Protein AF-A0A820L8C4-F1 (afdb_monomer_lite)

Foldseek 3Di:
DQQQADWDFDDDPPQPQWDWADFDDDPDPSVDTDTDITGGVGDGDPVRTDDDHSCHVVVVVVCVVVVVVVVVVVVVVVVVVCCVVVVVQQQPDDDPHHRNCVDPVNVPD

pLDDT: mean 89.09, std 11.71, range [44.22, 97.0]

InterPro domains:
  IPR009075 Acyl-CoA dehydrogenase/oxidase, C-terminal [PF00441] (54-105)
  IPR009100 Acyl-CoA dehydrogenase/oxidase, N-terminal and middle domain superfamily [SSF56645] (2-67)
  IPR036250 Acyl-CoA dehydrogenase-like, C-terminal [SSF47203] (52-106)
  IPR046373 Acyl-CoA oxidase/dehydrogenase, middle domain superfamily [G3DSA:2.40.110.10] (1-59)

Sequence (109 aa):
KPQHGITAFLIEKGMEGFSTAQKLDKMGMRGSNTCELLFEDCKVPAKNILGKENRGVYVLMSGLDYERLVLAAGPVGLMQACCDTAFEYAHVRKQFGKPIGTYQVRLFT

Radius of gyration: 24.19 Å; chains: 1; bounding box: 48×31×64 Å

Structure (mmCIF, N/CA/C/O backbone):
data_AF-A0A820L8C4-F1
#
_entry.id   AF-A0A820L8C4-F1
#
loop_
_atom_site.group_PDB
_atom_site.id
_atom_site.type_symbol
_atom_site.label_atom_id
_atom_site.label_alt_id
_atom_site.label_comp_id
_atom_site.label_asym_id
_atom_site.label_entity_id
_atom_site.label_seq_id
_atom_site.pdbx_PDB_ins_code
_atom_site.Cartn_x
_atom_site.Cartn_y
_atom_site.Cartn_z
_atom_site.occupancy
_atom_site.B_iso_or_equiv
_atom_site.auth_seq_id
_atom_site.auth_comp_id
_atom_site.auth_asym_id
_atom_site.auth_atom_id
_atom_site.pdbx_PDB_model_num
ATOM 1 N N . LYS A 1 1 ? 22.270 14.761 -1.004 1.00 47.78 1 LYS A N 1
ATOM 2 C CA . LYS A 1 1 ? 22.711 14.133 -2.275 1.00 47.78 1 LYS A CA 1
ATOM 3 C C . LYS A 1 1 ? 21.489 13.957 -3.151 1.00 47.78 1 LYS A C 1
ATOM 5 O O . LYS A 1 1 ? 20.523 13.389 -2.654 1.00 47.78 1 LYS A O 1
ATOM 10 N N . PRO A 1 2 ? 21.476 14.474 -4.379 1.00 51.28 2 PRO A N 1
ATOM 11 C CA . PRO A 1 2 ? 20.294 14.333 -5.203 1.00 51.28 2 PRO A CA 1
ATOM 12 C C . PRO A 1 2 ? 20.118 12.870 -5.652 1.00 51.28 2 PRO A C 1
ATOM 14 O O . PRO A 1 2 ? 21.082 12.197 -6.012 1.00 51.28 2 PRO A O 1
ATOM 17 N N . GLN A 1 3 ? 18.891 12.358 -5.553 1.00 56.75 3 GLN A N 1
ATOM 18 C CA . GLN A 1 3 ? 18.527 10.952 -5.787 1.00 56.75 3 GLN A CA 1
ATOM 19 C C . GLN A 1 3 ? 18.328 10.681 -7.290 1.00 56.75 3 GLN A C 1
ATOM 21 O O . GLN A 1 3 ? 17.231 10.378 -7.747 1.00 56.75 3 GLN A O 1
ATOM 26 N N . HIS A 1 4 ? 19.392 10.858 -8.073 1.00 64.62 4 HIS A N 1
ATOM 27 C CA . HIS A 1 4 ? 19.360 10.897 -9.542 1.00 64.62 4 HIS A CA 1
ATOM 28 C C . HIS A 1 4 ? 19.490 9.533 -10.245 1.00 64.62 4 HIS A C 1
ATOM 30 O O . HIS A 1 4 ? 19.970 9.497 -11.368 1.00 64.62 4 HIS A O 1
ATOM 36 N N . GLY A 1 5 ? 19.115 8.420 -9.612 1.00 87.25 5 GLY A N 1
ATOM 37 C CA . GLY A 1 5 ? 19.318 7.082 -10.198 1.00 87.25 5 GLY A CA 1
ATOM 38 C C . GLY A 1 5 ? 18.063 6.226 -10.352 1.00 87.25 5 GLY A C 1
ATOM 39 O O . GLY A 1 5 ? 18.174 5.071 -10.740 1.00 87.25 5 GLY A O 1
ATOM 40 N N . ILE A 1 6 ? 16.882 6.740 -9.989 1.00 92.81 6 ILE A N 1
ATOM 41 C CA . ILE A 1 6 ? 15.637 5.957 -9.991 1.00 92.81 6 ILE A CA 1
ATOM 42 C C . ILE A 1 6 ? 14.696 6.508 -11.057 1.00 92.81 6 ILE A C 1
ATOM 44 O O . ILE A 1 6 ? 14.396 7.703 -11.064 1.00 92.81 6 ILE A O 1
ATOM 48 N N . THR A 1 7 ? 14.177 5.623 -11.905 1.00 94.50 7 THR A N 1
ATOM 49 C CA . THR A 1 7 ? 13.163 5.908 -12.930 1.00 94.50 7 THR A CA 1
ATOM 50 C C . THR A 1 7 ? 11.918 5.075 -12.639 1.00 94.50 7 THR A C 1
ATOM 52 O O . THR A 1 7 ? 12.030 3.913 -12.258 1.00 94.50 7 THR A O 1
ATOM 55 N N . ALA A 1 8 ? 10.734 5.673 -12.776 1.00 95.12 8 ALA A N 1
ATOM 56 C CA . ALA A 1 8 ? 9.466 4.965 -12.623 1.00 95.12 8 ALA A CA 1
ATOM 57 C C . ALA A 1 8 ? 9.009 4.417 -13.981 1.00 95.12 8 ALA A C 1
ATOM 59 O O . ALA A 1 8 ? 9.075 5.128 -14.985 1.00 95.12 8 ALA A O 1
ATOM 60 N N . PHE A 1 9 ? 8.522 3.178 -14.004 1.00 96.06 9 PHE A N 1
ATOM 61 C CA . PHE A 1 9 ? 8.066 2.502 -15.217 1.00 96.06 9 PHE A CA 1
ATOM 62 C C . PHE A 1 9 ? 6.648 1.961 -15.042 1.00 96.06 9 PHE A C 1
ATOM 64 O O . PHE A 1 9 ? 6.279 1.500 -13.963 1.00 96.06 9 PHE A O 1
ATOM 71 N N . LEU A 1 10 ? 5.874 1.989 -16.123 1.00 95.94 10 LEU A N 1
ATOM 72 C CA . LEU A 1 10 ? 4.587 1.312 -16.232 1.00 95.94 10 LEU A CA 1
ATOM 73 C C . LEU A 1 10 ? 4.813 -0.117 -16.733 1.00 95.94 10 LEU A C 1
ATOM 75 O O . LEU A 1 10 ? 5.273 -0.313 -17.859 1.00 95.94 10 LEU A O 1
ATOM 79 N N . ILE A 1 11 ? 4.473 -1.102 -15.905 1.00 96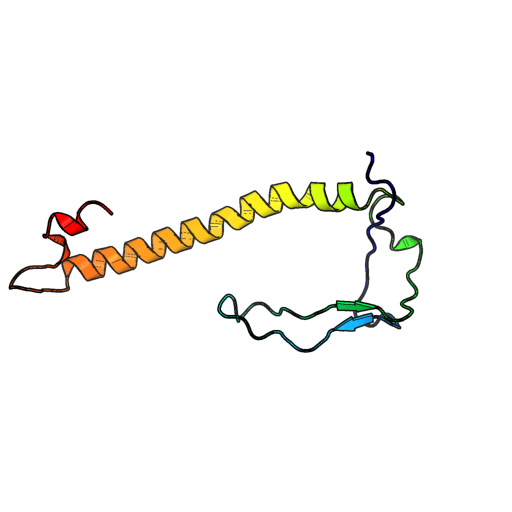.38 11 ILE A N 1
ATOM 80 C CA . ILE A 1 11 ? 4.583 -2.527 -16.231 1.00 96.38 11 ILE A CA 1
ATOM 81 C C . ILE A 1 11 ? 3.180 -3.105 -16.371 1.00 96.38 11 ILE A C 1
ATOM 83 O O . ILE A 1 11 ? 2.340 -2.930 -15.488 1.00 96.38 11 ILE A O 1
ATOM 87 N N . GLU A 1 12 ? 2.927 -3.796 -17.478 1.00 95.19 12 GLU A N 1
ATOM 88 C CA . GLU A 1 12 ? 1.642 -4.441 -17.734 1.00 95.19 12 GLU A CA 1
ATOM 89 C C . GLU A 1 12 ? 1.688 -5.918 -17.340 1.00 95.19 12 GLU A C 1
ATOM 91 O O . GLU A 1 12 ? 2.698 -6.610 -17.498 1.00 95.19 12 GLU A O 1
ATOM 96 N N . LYS A 1 13 ? 0.558 -6.428 -16.843 1.00 93.06 13 LYS A N 1
ATOM 97 C CA . LYS A 1 13 ? 0.414 -7.853 -16.545 1.00 93.06 13 LYS A CA 1
ATOM 98 C C . LYS A 1 13 ? 0.537 -8.657 -17.844 1.00 93.06 13 LYS A C 1
ATOM 100 O O . LYS A 1 13 ? -0.230 -8.434 -18.773 1.00 93.06 13 LYS A O 1
ATOM 105 N N . GLY A 1 14 ? 1.456 -9.621 -17.868 1.00 91.06 14 GLY A N 1
ATOM 106 C CA . GLY A 1 14 ? 1.732 -10.453 -19.043 1.00 91.06 14 GLY A CA 1
ATOM 107 C C . GLY A 1 14 ? 2.929 -9.997 -19.879 1.00 91.06 14 GLY A C 1
ATOM 108 O O . GLY A 1 14 ? 3.243 -10.665 -20.859 1.00 91.06 14 GLY A O 1
ATOM 109 N N . MET A 1 15 ? 3.617 -8.911 -19.499 1.00 95.62 15 MET A N 1
ATOM 110 C CA . MET A 1 15 ? 4.937 -8.609 -20.060 1.00 95.62 15 MET A CA 1
ATOM 111 C C . MET A 1 15 ? 5.902 -9.775 -19.818 1.00 95.62 15 MET A C 1
ATOM 113 O O . MET A 1 15 ? 5.947 -10.347 -18.728 1.00 95.62 15 MET A O 1
ATOM 117 N N . GLU A 1 16 ? 6.679 -10.116 -20.845 1.00 95.88 16 GLU A N 1
ATOM 118 C CA . GLU A 1 16 ? 7.714 -11.144 -20.756 1.00 95.88 16 GLU A CA 1
ATOM 119 C C . GLU A 1 16 ? 8.733 -10.773 -19.669 1.00 95.88 16 GLU A C 1
ATOM 121 O O . GLU A 1 16 ? 9.171 -9.625 -19.584 1.00 95.88 16 GLU A O 1
ATOM 126 N N . GLY A 1 17 ? 9.069 -11.736 -18.809 1.00 95.12 17 GLY A N 1
ATOM 127 C CA . GLY A 1 17 ? 9.947 -11.509 -17.662 1.00 95.12 17 GLY A CA 1
ATOM 128 C C . GLY A 1 17 ? 9.273 -10.878 -16.439 1.00 95.12 17 GLY A C 1
ATOM 129 O O . GLY A 1 17 ? 9.939 -10.673 -15.429 1.00 95.12 17 GLY A O 1
ATOM 130 N N . PHE A 1 18 ? 7.968 -10.573 -16.477 1.00 97.00 18 PHE A N 1
ATOM 131 C CA . PHE A 1 18 ? 7.212 -10.109 -15.308 1.00 97.00 18 PHE A CA 1
ATOM 132 C C . PHE A 1 18 ? 6.254 -11.185 -14.787 1.00 97.00 18 PHE A C 1
ATOM 134 O O . PHE A 1 18 ? 5.390 -11.682 -15.512 1.00 97.00 18 PHE A O 1
ATOM 141 N N . SER A 1 19 ? 6.356 -11.511 -13.498 1.00 95.38 19 SER A N 1
ATOM 142 C CA . SER A 1 19 ? 5.431 -12.427 -12.827 1.00 95.38 19 SER A CA 1
ATOM 143 C C . SER A 1 19 ? 5.201 -12.047 -11.360 1.00 95.38 19 SER A C 1
ATOM 145 O O . SER A 1 19 ? 5.829 -11.137 -10.817 1.00 95.38 19 SER A O 1
ATOM 147 N N . THR A 1 20 ? 4.244 -12.712 -10.713 1.00 95.62 20 THR A N 1
ATOM 148 C CA . THR A 1 20 ? 3.923 -12.506 -9.294 1.00 95.62 20 THR A CA 1
ATOM 149 C C . THR A 1 20 ? 4.144 -13.794 -8.521 1.00 95.62 20 THR A C 1
ATOM 151 O O . THR A 1 20 ? 3.680 -14.850 -8.956 1.00 95.62 20 THR A O 1
ATOM 154 N N . ALA A 1 21 ? 4.785 -13.702 -7.360 1.00 93.31 21 ALA A N 1
ATOM 155 C CA . ALA A 1 21 ? 4.964 -14.840 -6.469 1.00 93.31 21 ALA A CA 1
ATOM 156 C C . ALA A 1 21 ? 3.652 -15.237 -5.765 1.00 93.31 21 ALA A C 1
ATOM 158 O O . ALA A 1 21 ? 2.580 -14.659 -5.976 1.00 93.31 21 ALA A O 1
ATOM 159 N N . GLN A 1 22 ? 3.742 -16.235 -4.887 1.00 92.69 22 GLN A N 1
ATOM 160 C CA . GLN A 1 22 ? 2.616 -16.673 -4.067 1.00 92.69 22 GLN A CA 1
ATOM 161 C C . GLN A 1 22 ? 2.077 -15.556 -3.160 1.00 92.69 22 GLN A C 1
ATOM 163 O O . GLN A 1 22 ? 2.799 -14.659 -2.716 1.00 92.69 22 GLN A O 1
ATOM 168 N N . LYS A 1 23 ? 0.777 -15.631 -2.860 1.00 91.88 23 LYS A N 1
ATOM 169 C CA . LYS A 1 23 ? 0.126 -14.713 -1.923 1.00 91.88 23 LYS A CA 1
ATOM 170 C C . LYS A 1 23 ? 0.722 -14.891 -0.525 1.00 91.88 23 LYS A C 1
ATOM 172 O O . LYS A 1 23 ? 0.717 -15.992 0.015 1.00 91.88 23 LYS A O 1
ATOM 177 N N . LEU A 1 24 ? 1.153 -13.786 0.077 1.00 92.12 24 LEU A N 1
ATOM 178 C CA . LEU A 1 24 ? 1.650 -13.759 1.448 1.00 92.12 24 LEU A CA 1
ATOM 179 C C . LEU A 1 24 ? 0.508 -13.952 2.449 1.00 92.12 24 LEU A C 1
ATOM 181 O O . LEU A 1 24 ? -0.544 -13.298 2.349 1.00 92.12 24 LEU A O 1
ATOM 185 N N . ASP A 1 25 ? 0.750 -14.807 3.442 1.00 93.19 25 ASP A N 1
ATOM 186 C CA . ASP A 1 25 ? -0.126 -14.953 4.599 1.00 93.19 25 ASP A CA 1
ATOM 187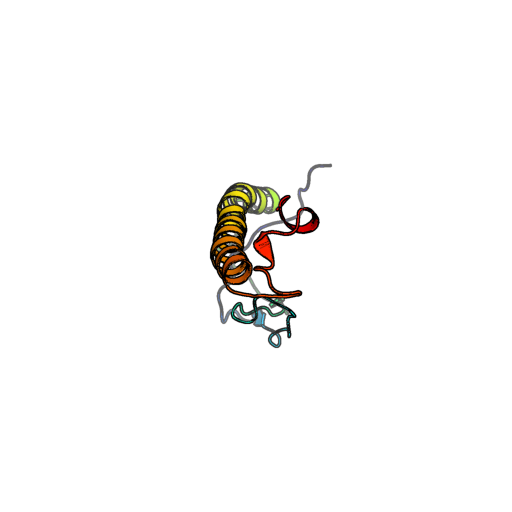 C C . ASP A 1 25 ? 0.123 -13.807 5.588 1.00 93.19 25 ASP A C 1
ATOM 189 O O . ASP A 1 25 ? 1.251 -13.557 6.012 1.00 93.19 25 ASP A O 1
ATOM 193 N N . LYS A 1 26 ? -0.935 -13.058 5.909 1.00 93.25 26 LYS A N 1
ATOM 194 C CA . LYS A 1 26 ? -0.861 -11.813 6.687 1.00 93.25 26 LYS A CA 1
ATOM 195 C C . LYS A 1 26 ? -1.736 -11.899 7.929 1.00 93.25 26 LYS A C 1
ATOM 197 O O . LYS A 1 26 ? -2.853 -12.411 7.864 1.00 93.25 26 LYS A O 1
ATOM 202 N N . MET A 1 27 ? -1.279 -11.305 9.029 1.00 95.31 27 MET A N 1
ATOM 203 C CA . MET A 1 27 ? -2.053 -11.214 10.274 1.00 95.31 27 MET A CA 1
ATOM 204 C C . MET A 1 27 ? -3.373 -10.443 10.085 1.00 95.31 27 MET A C 1
ATOM 206 O O . MET A 1 27 ? -4.420 -10.887 10.545 1.00 95.31 27 MET A O 1
ATOM 210 N N . GLY A 1 28 ? -3.342 -9.337 9.336 1.00 91.00 28 GLY A N 1
ATOM 211 C CA . GLY A 1 28 ? -4.505 -8.496 9.039 1.00 91.00 28 GLY A CA 1
ATOM 212 C C . GLY A 1 28 ? -4.651 -8.195 7.548 1.00 91.00 28 GLY A C 1
ATOM 213 O O . GLY A 1 28 ? -3.847 -8.638 6.726 1.00 91.00 28 GLY A O 1
ATOM 214 N N . MET A 1 29 ? -5.702 -7.446 7.188 1.00 88.56 29 MET A N 1
ATOM 215 C CA . MET A 1 29 ? -5.991 -7.037 5.801 1.00 88.56 29 MET A CA 1
ATOM 216 C C . MET A 1 29 ? -5.949 -8.211 4.801 1.00 88.56 29 MET A C 1
ATOM 218 O O . MET A 1 29 ? -5.477 -8.081 3.672 1.00 88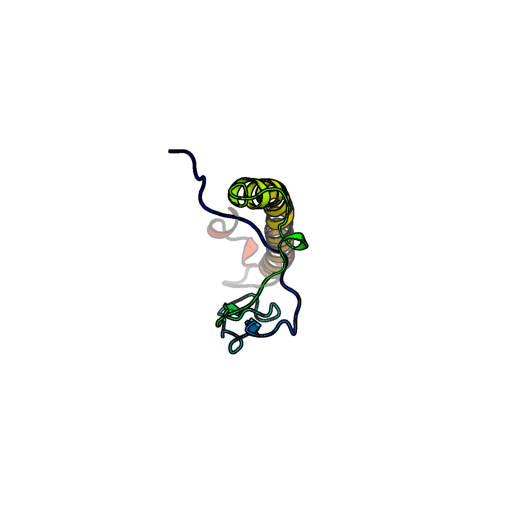.56 29 MET A O 1
ATOM 222 N N . ARG A 1 30 ? -6.438 -9.389 5.215 1.00 91.25 30 ARG A N 1
ATOM 223 C CA . ARG A 1 30 ? -6.350 -10.651 4.447 1.00 91.25 30 ARG A CA 1
ATOM 224 C C . ARG A 1 30 ? -7.104 -10.612 3.108 1.00 91.25 30 ARG A C 1
ATOM 226 O O . ARG A 1 30 ? -6.765 -11.365 2.190 1.00 91.25 30 ARG A O 1
ATOM 233 N N . GLY A 1 31 ? -8.088 -9.713 2.998 1.00 89.94 31 GLY A N 1
ATOM 234 C CA . GLY A 1 31 ? -8.816 -9.414 1.762 1.00 89.94 31 GLY A CA 1
ATOM 235 C C . GLY A 1 31 ? -7.985 -8.664 0.714 1.00 89.94 31 GLY A C 1
ATOM 236 O O . GLY A 1 31 ? -8.288 -8.756 -0.469 1.00 89.94 31 GLY A O 1
ATOM 237 N N . SER A 1 32 ? -6.901 -7.991 1.116 1.00 91.19 32 SER A N 1
ATOM 238 C CA . SER A 1 32 ? -5.948 -7.389 0.183 1.00 91.19 32 SER A CA 1
ATOM 239 C C . SER A 1 32 ? -4.939 -8.440 -0.283 1.00 91.19 32 SER A C 1
ATOM 241 O O . SER A 1 32 ? -4.320 -9.141 0.529 1.00 91.19 32 SER A O 1
ATOM 243 N N . ASN A 1 33 ? -4.777 -8.588 -1.597 1.00 91.12 33 ASN A N 1
ATOM 244 C CA . ASN A 1 33 ? -3.771 -9.482 -2.160 1.00 91.12 33 ASN A CA 1
ATOM 245 C C . ASN A 1 33 ? -2.396 -8.820 -2.076 1.00 91.12 33 ASN A C 1
ATOM 247 O O . ASN A 1 33 ? -2.202 -7.690 -2.508 1.00 91.12 33 ASN A O 1
ATOM 251 N N . THR A 1 34 ? -1.439 -9.542 -1.504 1.00 93.81 34 THR A N 1
ATOM 252 C CA . THR A 1 34 ? -0.056 -9.084 -1.359 1.00 93.81 34 THR A CA 1
ATOM 253 C C . THR A 1 34 ? 0.829 -10.234 -1.784 1.00 93.81 34 THR A C 1
ATOM 255 O O . THR A 1 34 ? 0.640 -11.349 -1.300 1.00 93.81 34 THR A O 1
ATOM 258 N N . CYS A 1 35 ? 1.740 -9.968 -2.703 1.00 94.25 35 CYS A N 1
ATOM 259 C CA . CYS A 1 35 ? 2.686 -10.926 -3.255 1.00 94.25 35 CYS A CA 1
ATOM 260 C C . CYS A 1 35 ? 3.942 -10.164 -3.670 1.00 94.25 35 CYS A C 1
ATOM 262 O O . CYS A 1 35 ? 3.907 -8.938 -3.812 1.00 94.25 35 CYS A O 1
ATOM 264 N N . GLU A 1 36 ? 5.036 -10.887 -3.851 1.00 94.50 36 GLU A N 1
ATOM 265 C CA . GLU A 1 36 ? 6.252 -10.321 -4.422 1.00 94.50 36 GLU A CA 1
ATOM 266 C C . GLU A 1 36 ? 6.082 -10.151 -5.935 1.00 94.50 36 GLU A C 1
ATOM 268 O O . GLU A 1 36 ? 5.427 -10.961 -6.601 1.00 94.50 36 GLU A O 1
ATOM 273 N N . LEU A 1 37 ? 6.666 -9.080 -6.468 1.00 95.38 37 LEU A N 1
ATOM 274 C CA . LEU A 1 37 ? 6.720 -8.805 -7.899 1.00 95.38 37 LEU A CA 1
ATOM 275 C C . LEU A 1 37 ? 8.090 -9.248 -8.416 1.00 95.38 37 LEU A C 1
ATOM 277 O O . LEU A 1 37 ? 9.110 -8.745 -7.948 1.00 95.38 37 LEU A O 1
ATOM 281 N N . LEU A 1 38 ? 8.104 -10.191 -9.354 1.00 95.81 38 LEU A N 1
ATOM 282 C CA . LEU A 1 38 ? 9.317 -10.780 -9.913 1.00 95.81 38 LEU A CA 1
ATOM 283 C C . LEU A 1 38 ? 9.584 -10.184 -11.296 1.00 95.81 38 LEU A C 1
ATOM 285 O O . LEU A 1 38 ? 8.688 -10.133 -12.142 1.00 95.81 38 LEU A O 1
ATOM 289 N N . PHE A 1 39 ? 10.823 -9.741 -11.508 1.00 96.88 39 PHE A N 1
ATOM 290 C CA . PHE A 1 39 ? 11.298 -9.156 -12.759 1.00 96.88 39 PHE A CA 1
ATOM 291 C C . PHE A 1 39 ? 12.572 -9.892 -13.196 1.00 96.88 39 PHE A C 1
ATOM 293 O O . PHE A 1 39 ? 13.649 -9.633 -12.666 1.00 96.88 39 PHE A O 1
ATOM 300 N N . GLU A 1 40 ? 12.445 -10.808 -14.152 1.00 96.50 40 GLU A N 1
ATOM 301 C CA . GLU A 1 40 ? 13.529 -11.633 -14.697 1.00 96.50 40 GLU A CA 1
ATOM 302 C C . GLU A 1 40 ? 13.732 -11.268 -16.170 1.00 96.50 40 GLU A C 1
ATOM 304 O O . GLU A 1 40 ? 12.892 -11.584 -17.006 1.00 96.50 40 GLU A O 1
ATOM 309 N N . ASP A 1 41 ? 14.800 -10.527 -16.482 1.00 95.56 41 ASP A N 1
ATOM 310 C CA . ASP A 1 41 ? 15.099 -10.032 -17.839 1.00 95.56 41 ASP A CA 1
ATOM 311 C C . ASP A 1 41 ? 13.918 -9.313 -18.535 1.00 95.56 41 ASP A C 1
ATOM 313 O O . ASP A 1 41 ? 13.778 -9.315 -19.761 1.00 95.56 41 ASP A O 1
ATOM 317 N N . CYS A 1 42 ? 13.070 -8.649 -17.741 1.00 95.75 42 CYS A N 1
ATOM 318 C CA . CYS A 1 42 ? 11.883 -7.942 -18.216 1.00 95.75 42 CYS A CA 1
ATOM 319 C C . CYS A 1 42 ? 12.256 -6.732 -19.090 1.00 95.75 42 CYS A C 1
ATOM 321 O O . CYS A 1 42 ? 12.814 -5.737 -18.615 1.00 95.75 42 CYS A O 1
ATOM 323 N N . LYS A 1 43 ? 11.929 -6.799 -20.387 1.00 94.75 43 LYS A N 1
ATOM 324 C CA . LYS A 1 43 ? 12.201 -5.726 -21.355 1.00 94.75 43 LYS A CA 1
ATOM 325 C C . LYS A 1 43 ? 11.081 -4.692 -21.346 1.00 94.75 43 LYS A C 1
ATOM 327 O O . LYS A 1 43 ? 9.973 -4.953 -21.809 1.00 94.75 43 LYS A O 1
ATOM 332 N N . VAL A 1 44 ? 11.400 -3.481 -20.898 1.00 95.38 44 VAL A N 1
ATOM 333 C CA . VAL A 1 44 ? 10.432 -2.383 -20.783 1.00 95.38 44 VAL A CA 1
ATOM 334 C C . VAL A 1 44 ? 10.669 -1.338 -21.881 1.00 95.38 44 VAL A C 1
ATOM 336 O O . VAL A 1 44 ? 11.772 -0.797 -21.979 1.00 95.38 44 VAL A O 1
ATOM 339 N N . PRO A 1 45 ? 9.662 -1.005 -22.712 1.00 94.75 45 PRO A N 1
ATOM 340 C CA . PRO A 1 45 ? 9.789 0.055 -23.708 1.00 94.75 45 PRO A CA 1
ATOM 341 C C . PRO A 1 45 ? 10.061 1.425 -23.070 1.00 94.75 45 PRO A C 1
ATOM 343 O O . PRO A 1 45 ? 9.437 1.782 -22.075 1.00 94.75 45 PRO A O 1
ATOM 346 N N . ALA A 1 46 ? 10.892 2.264 -23.697 1.00 94.88 46 ALA A N 1
ATOM 347 C CA . ALA A 1 46 ? 11.187 3.612 -23.184 1.00 94.88 46 ALA A CA 1
ATOM 348 C C . ALA A 1 46 ? 9.934 4.503 -23.041 1.00 94.88 46 ALA A C 1
ATOM 350 O O . ALA A 1 46 ? 9.863 5.343 -22.148 1.00 94.88 46 ALA A O 1
ATOM 351 N N . LYS A 1 47 ? 8.905 4.284 -23.873 1.00 96.44 47 LYS A N 1
ATOM 352 C CA . LYS A 1 47 ? 7.608 4.981 -23.776 1.00 96.44 47 LYS A CA 1
ATOM 353 C C . LYS A 1 47 ? 6.845 4.690 -22.473 1.00 96.44 47 LYS A C 1
ATOM 355 O O . LYS A 1 47 ? 5.945 5.445 -22.129 1.00 96.44 47 LYS A O 1
ATOM 360 N N . ASN A 1 48 ? 7.189 3.611 -21.766 1.00 96.19 48 ASN A N 1
ATOM 361 C CA . ASN A 1 48 ? 6.575 3.235 -20.494 1.00 96.19 48 ASN A CA 1
ATOM 362 C C . ASN A 1 48 ? 7.237 3.940 -19.298 1.00 96.19 48 ASN A C 1
ATOM 364 O O . ASN A 1 48 ? 6.854 3.683 -18.158 1.00 96.19 48 ASN A O 1
ATOM 368 N N . ILE A 1 49 ? 8.211 4.829 -19.525 1.00 95.88 49 ILE A N 1
ATOM 369 C CA . ILE A 1 49 ? 8.741 5.699 -18.473 1.00 95.88 49 ILE A CA 1
ATOM 370 C C . ILE A 1 49 ? 7.633 6.650 -18.014 1.00 95.88 49 ILE A C 1
ATOM 372 O O . ILE A 1 49 ? 7.118 7.457 -18.787 1.00 95.88 49 ILE A O 1
ATOM 376 N N . LEU A 1 50 ? 7.292 6.578 -16.728 1.00 93.88 50 LEU A N 1
ATOM 377 C CA . LEU A 1 50 ? 6.361 7.501 -16.099 1.00 93.88 50 LEU A CA 1
ATOM 378 C C . LEU A 1 50 ? 7.129 8.738 -15.620 1.00 93.88 50 LEU A C 1
ATOM 380 O O . LEU A 1 50 ? 7.957 8.668 -14.710 1.00 93.88 50 LEU A O 1
ATOM 384 N N . GLY A 1 51 ? 6.848 9.888 -16.231 1.00 91.81 51 GLY A N 1
ATOM 385 C CA . GLY A 1 51 ? 7.545 11.138 -15.940 1.00 91.81 51 GLY A CA 1
ATOM 386 C C . GLY A 1 51 ? 8.835 11.281 -16.748 1.00 91.81 51 GLY A C 1
ATOM 387 O O . GLY A 1 51 ? 8.796 11.333 -17.972 1.00 91.81 51 GLY A O 1
ATOM 388 N N . LYS A 1 52 ? 9.979 11.419 -16.069 1.00 91.56 52 LYS A N 1
ATOM 389 C CA . LYS A 1 52 ? 11.297 11.574 -16.708 1.00 91.56 52 LYS A CA 1
ATOM 390 C C . LYS A 1 52 ? 12.295 10.577 -16.129 1.00 91.56 52 LYS A C 1
ATOM 392 O O . LYS A 1 52 ? 12.201 10.205 -14.956 1.00 91.56 52 LYS A O 1
ATOM 397 N N . GLU A 1 53 ? 13.275 10.199 -16.941 1.00 92.06 53 GLU A N 1
ATOM 398 C CA . GLU A 1 53 ? 14.416 9.399 -16.500 1.00 92.06 53 GLU A CA 1
ATOM 399 C C . GLU A 1 53 ? 15.098 10.053 -15.287 1.00 92.06 53 GLU A C 1
ATOM 401 O O . GLU A 1 53 ? 15.218 11.280 -15.214 1.00 92.06 53 GLU A O 1
ATOM 406 N N . ASN A 1 54 ? 15.499 9.242 -14.305 1.00 92.38 54 ASN A N 1
ATOM 407 C CA . ASN A 1 54 ? 16.140 9.667 -13.057 1.00 92.38 54 ASN A CA 1
ATOM 408 C C . ASN A 1 54 ? 15.281 10.584 -12.164 1.00 92.38 54 ASN A C 1
ATOM 410 O O . ASN A 1 54 ? 15.794 11.273 -11.273 1.00 92.38 54 ASN A O 1
ATOM 414 N N . ARG A 1 55 ? 13.958 10.605 -12.387 1.00 91.31 55 ARG A N 1
ATOM 415 C CA . ARG A 1 55 ? 12.984 11.389 -11.607 1.00 91.31 55 ARG A CA 1
ATOM 416 C C . ARG A 1 55 ? 11.907 10.537 -10.928 1.00 91.31 55 ARG A C 1
ATOM 418 O O . ARG A 1 55 ? 10.928 11.093 -10.437 1.00 91.31 55 ARG A O 1
ATOM 425 N N . GLY A 1 56 ? 12.094 9.223 -10.827 1.00 91.19 56 GLY A N 1
ATOM 426 C CA . GLY A 1 56 ? 11.123 8.288 -10.247 1.00 91.19 56 GLY A CA 1
ATOM 427 C C . GLY A 1 56 ? 10.758 8.588 -8.789 1.00 91.19 56 GLY A C 1
ATOM 428 O O . GLY A 1 56 ? 9.592 8.479 -8.422 1.00 91.19 56 GLY A O 1
ATOM 429 N N . VAL A 1 57 ? 11.705 9.070 -7.974 1.00 90.38 57 VAL A N 1
ATOM 430 C CA . VAL A 1 57 ? 11.406 9.466 -6.582 1.00 90.38 57 VAL A CA 1
ATOM 431 C C . VAL A 1 57 ? 10.379 10.599 -6.525 1.00 90.38 57 VAL A C 1
ATOM 433 O O . VAL A 1 57 ? 9.498 10.582 -5.676 1.00 90.38 57 VAL A O 1
ATOM 436 N N . TYR A 1 58 ? 10.439 11.563 -7.446 1.00 89.25 58 TYR A N 1
ATOM 437 C CA . TYR A 1 58 ? 9.483 12.675 -7.472 1.00 89.25 58 TYR A CA 1
ATOM 438 C C . TYR A 1 58 ? 8.078 12.206 -7.847 1.00 89.25 58 TYR A C 1
ATOM 440 O O . TYR A 1 58 ? 7.103 12.690 -7.279 1.00 89.25 58 TYR A O 1
ATOM 448 N N . VAL A 1 59 ? 7.983 11.241 -8.766 1.00 90.19 59 VAL A N 1
ATOM 449 C CA . VAL A 1 59 ? 6.712 10.603 -9.129 1.00 90.19 59 VAL A CA 1
ATOM 450 C C . VAL A 1 59 ? 6.117 9.904 -7.908 1.00 90.19 59 VAL A C 1
ATOM 452 O O . VAL A 1 59 ? 4.969 10.168 -7.565 1.00 90.19 59 VAL A O 1
ATOM 455 N N . LEU A 1 60 ? 6.914 9.111 -7.186 1.00 87.75 60 LEU A N 1
ATOM 456 C CA . LEU A 1 60 ? 6.475 8.447 -5.956 1.00 87.75 60 LEU A CA 1
ATOM 457 C C . LEU A 1 60 ? 5.999 9.454 -4.893 1.00 87.75 60 LEU A C 1
ATOM 459 O O . LEU A 1 60 ? 4.914 9.306 -4.337 1.00 87.75 60 LEU A O 1
ATOM 463 N N . MET A 1 61 ? 6.784 10.504 -4.635 1.00 88.06 61 MET A N 1
ATOM 464 C CA . MET A 1 61 ? 6.455 11.501 -3.610 1.00 88.06 61 MET A CA 1
ATOM 465 C C . MET A 1 61 ? 5.203 12.318 -3.948 1.00 88.06 61 MET A C 1
ATOM 467 O O . MET A 1 61 ? 4.477 12.689 -3.034 1.00 88.06 61 MET A O 1
ATOM 471 N N . SER A 1 62 ? 4.901 12.550 -5.231 1.00 87.56 62 SER A N 1
ATOM 472 C CA . SER A 1 62 ? 3.688 13.285 -5.622 1.00 87.56 62 SER A CA 1
ATOM 473 C C . SER A 1 62 ? 2.376 12.579 -5.252 1.00 87.56 62 SER A C 1
ATOM 475 O O . SER A 1 62 ? 1.370 13.253 -5.049 1.00 87.56 62 SER A O 1
ATOM 477 N N . GLY A 1 63 ? 2.377 11.245 -5.140 1.00 84.88 63 GLY A N 1
ATOM 478 C CA . GLY A 1 63 ? 1.194 10.471 -4.749 1.00 84.88 63 GLY A CA 1
ATOM 479 C C . GLY A 1 63 ? 1.069 10.256 -3.239 1.00 84.88 63 GLY A C 1
ATOM 480 O O . GLY A 1 63 ? -0.042 10.247 -2.708 1.00 84.88 63 GLY A O 1
ATOM 481 N N . LEU A 1 64 ? 2.204 10.127 -2.539 1.00 86.50 64 LEU A N 1
ATOM 482 C CA . LEU A 1 64 ? 2.244 9.734 -1.125 1.00 86.50 64 LEU A CA 1
ATOM 483 C C . LEU A 1 64 ? 1.504 10.700 -0.193 1.00 86.50 64 LEU A C 1
ATOM 485 O O . LEU A 1 64 ? 0.905 10.259 0.785 1.00 86.50 64 LEU A O 1
ATOM 489 N N . ASP A 1 65 ? 1.521 12.003 -0.471 1.00 82.19 65 ASP A N 1
ATOM 490 C CA . ASP A 1 65 ? 0.831 12.976 0.386 1.00 82.19 65 ASP A CA 1
ATOM 491 C C . ASP A 1 65 ? -0.695 12.842 0.304 1.00 82.19 65 ASP A C 1
ATOM 493 O O . ASP A 1 65 ? -1.382 12.919 1.325 1.00 82.19 65 ASP A O 1
ATOM 497 N N . TYR A 1 66 ? -1.227 12.550 -0.885 1.00 85.06 66 TYR A N 1
ATOM 498 C CA . TYR A 1 66 ? -2.651 12.267 -1.066 1.00 85.06 66 TYR A CA 1
ATOM 499 C C . TYR A 1 66 ? -3.038 10.924 -0.443 1.00 85.06 66 TYR A C 1
ATOM 501 O O . TYR A 1 66 ? -4.058 10.821 0.240 1.00 85.06 66 TYR A O 1
ATOM 509 N N . GLU A 1 67 ? -2.200 9.903 -0.634 1.00 89.44 67 GLU A N 1
ATOM 510 C CA . GLU A 1 67 ? -2.410 8.576 -0.057 1.00 89.44 67 GLU A CA 1
ATOM 511 C C . GLU A 1 67 ? -2.488 8.637 1.471 1.00 89.44 67 GLU A C 1
ATOM 513 O O . GLU A 1 67 ? -3.399 8.059 2.056 1.00 89.44 67 GLU A O 1
ATOM 518 N N . ARG A 1 68 ? -1.599 9.396 2.126 1.00 90.12 68 ARG A N 1
ATOM 519 C CA . ARG A 1 68 ? -1.608 9.581 3.588 1.00 90.12 68 ARG A CA 1
ATOM 520 C C . ARG A 1 68 ? -2.926 10.153 4.097 1.00 90.12 68 ARG A C 1
ATOM 522 O O . ARG A 1 68 ? -3.450 9.665 5.097 1.00 90.12 68 ARG A O 1
ATOM 529 N N . LEU A 1 69 ? -3.455 11.171 3.418 1.00 88.75 69 LEU A N 1
ATOM 530 C CA . LEU A 1 69 ? -4.717 11.796 3.806 1.00 88.75 69 LEU A CA 1
ATOM 531 C C . LEU A 1 69 ? -5.884 10.810 3.682 1.00 88.75 69 LEU A C 1
ATOM 533 O O . LEU A 1 69 ? -6.680 10.673 4.608 1.00 88.75 69 LEU A O 1
ATOM 537 N N . VAL A 1 70 ? -5.961 10.092 2.560 1.00 90.50 70 VAL A N 1
ATOM 538 C CA . VAL A 1 70 ? -7.020 9.101 2.321 1.00 90.50 70 VAL A CA 1
ATOM 539 C C . VAL A 1 70 ? -6.904 7.930 3.298 1.00 90.50 70 VAL A C 1
ATOM 541 O O . VAL A 1 70 ? -7.908 7.481 3.852 1.00 90.50 70 VAL A O 1
ATOM 544 N N . LEU A 1 71 ? -5.684 7.463 3.569 1.00 92.12 71 LEU A N 1
ATOM 545 C CA . LEU A 1 71 ? -5.437 6.350 4.477 1.00 92.12 71 LEU A CA 1
ATOM 546 C C . LEU A 1 71 ? -5.836 6.687 5.918 1.00 92.12 71 LEU A C 1
ATOM 548 O O . LEU A 1 71 ? -6.316 5.802 6.621 1.00 92.12 71 LEU A O 1
ATOM 552 N N . ALA A 1 72 ? -5.709 7.947 6.350 1.00 93.25 72 ALA A N 1
ATOM 553 C CA . ALA A 1 72 ? -6.116 8.388 7.685 1.00 93.25 72 ALA A CA 1
ATOM 554 C C . ALA A 1 72 ? -7.636 8.299 7.925 1.00 93.25 72 ALA A C 1
ATOM 556 O O . ALA A 1 72 ? -8.064 8.114 9.065 1.00 93.25 72 ALA A O 1
ATOM 557 N N . ALA A 1 73 ? -8.459 8.365 6.873 1.00 93.19 73 ALA A N 1
ATOM 558 C CA . ALA A 1 73 ? -9.912 8.253 7.002 1.00 93.19 73 ALA A CA 1
ATOM 559 C C . ALA A 1 73 ? -10.362 6.855 7.474 1.00 93.19 73 ALA A C 1
ATOM 561 O O . ALA A 1 73 ? -11.328 6.734 8.227 1.00 93.19 73 ALA A O 1
ATOM 562 N N . GLY A 1 74 ? -9.641 5.797 7.082 1.00 92.69 74 GLY A N 1
ATOM 563 C CA . GLY A 1 74 ? -9.957 4.415 7.460 1.00 92.69 74 GLY A CA 1
ATOM 564 C C . GLY A 1 74 ? -9.918 4.172 8.977 1.00 92.69 74 GLY A C 1
ATOM 565 O O . GLY A 1 74 ? -10.928 3.754 9.545 1.00 92.69 74 GLY A O 1
ATOM 566 N N . PRO A 1 75 ? -8.794 4.463 9.664 1.00 94.25 75 PRO A N 1
ATOM 567 C CA . PRO A 1 75 ? -8.687 4.366 11.117 1.00 94.25 75 PRO A CA 1
ATOM 568 C C . PRO A 1 75 ? -9.736 5.185 11.86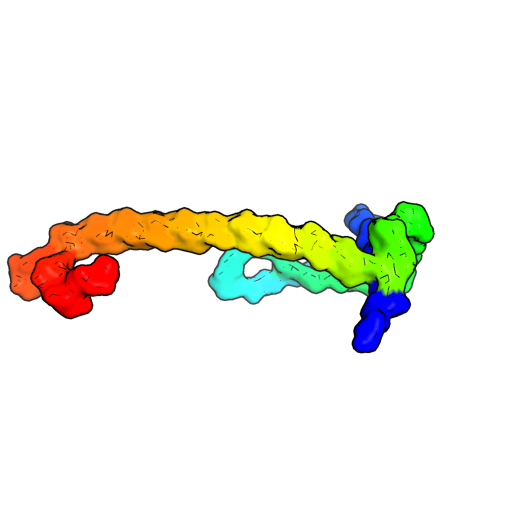8 1.00 94.25 75 PRO A C 1
ATOM 570 O O . PRO A 1 75 ? -10.240 4.713 12.880 1.00 94.25 75 PRO A O 1
ATOM 573 N N . VAL A 1 76 ? -10.107 6.371 11.375 1.00 96.06 76 VAL A N 1
ATOM 574 C CA . VAL A 1 76 ? -11.160 7.190 11.998 1.00 96.06 76 VAL A CA 1
ATOM 575 C C . VAL A 1 76 ? -12.510 6.472 11.965 1.00 96.06 76 VAL A C 1
ATOM 577 O O . VAL A 1 76 ? -13.169 6.370 12.997 1.00 96.06 76 VAL A O 1
ATOM 580 N N . GLY A 1 77 ? -12.892 5.902 10.818 1.00 95.94 77 GLY A N 1
ATOM 581 C CA . GLY A 1 77 ? -14.115 5.102 10.714 1.00 95.94 77 GLY A CA 1
ATOM 582 C C . GLY A 1 77 ? -14.086 3.851 11.600 1.00 95.94 77 GLY A C 1
ATOM 583 O O . GLY A 1 77 ? -15.076 3.530 12.253 1.00 95.94 77 GLY A O 1
ATOM 584 N N . LEU A 1 78 ? -12.935 3.174 11.681 1.00 95.50 78 LEU A N 1
ATOM 585 C CA . LEU A 1 78 ? -12.755 2.023 12.571 1.00 95.50 78 LEU A CA 1
ATOM 586 C C . LEU A 1 78 ? -12.878 2.410 14.048 1.00 95.50 78 LEU A C 1
ATOM 588 O O . LEU A 1 78 ? -13.532 1.696 14.801 1.00 95.50 78 LEU A O 1
ATOM 592 N N . MET A 1 79 ? -12.289 3.535 14.464 1.00 96.44 79 MET A N 1
ATOM 593 C CA . MET A 1 79 ? -12.425 4.036 15.834 1.00 96.44 79 MET A CA 1
ATOM 594 C C . MET A 1 79 ? -13.887 4.324 16.175 1.00 96.44 79 MET A C 1
ATOM 596 O O . MET A 1 79 ? -14.335 3.912 17.241 1.00 96.44 79 MET A O 1
ATOM 600 N N . GLN A 1 80 ? -14.644 4.945 15.264 1.00 96.44 80 GLN A N 1
ATOM 601 C CA . GLN A 1 80 ? -16.072 5.187 15.478 1.00 96.44 80 GLN A CA 1
ATOM 602 C C . GLN A 1 80 ? -16.842 3.874 15.675 1.00 96.44 80 GLN A C 1
ATOM 604 O O . GLN A 1 80 ? -17.530 3.721 16.678 1.00 96.44 80 GLN A O 1
ATOM 609 N N . ALA A 1 81 ? -16.650 2.889 14.792 1.00 96.31 81 ALA A N 1
ATOM 610 C CA . ALA A 1 81 ? -17.313 1.587 14.907 1.00 96.31 81 ALA A CA 1
ATOM 611 C C . ALA A 1 81 ? -16.938 0.838 16.202 1.00 96.31 81 ALA A C 1
ATOM 613 O O . ALA A 1 81 ? -17.779 0.174 16.820 1.00 96.31 81 ALA A O 1
ATOM 614 N N . CYS A 1 82 ? -15.678 0.957 16.634 1.00 96.06 82 CYS A N 1
ATOM 615 C CA . CYS A 1 82 ? -15.220 0.434 17.917 1.00 96.06 82 CYS A CA 1
ATOM 616 C C . CYS A 1 82 ? -15.948 1.106 19.086 1.00 96.06 82 CYS A C 1
ATOM 618 O O . CYS A 1 82 ? -16.398 0.394 19.981 1.00 96.06 82 CYS A O 1
ATOM 620 N N . CYS A 1 83 ? -16.093 2.435 19.081 1.00 94.38 83 CYS A N 1
ATOM 621 C CA . CYS A 1 83 ? -16.833 3.164 20.114 1.00 94.38 83 CYS A CA 1
ATOM 622 C C . CYS A 1 83 ? -18.313 2.773 20.132 1.00 94.38 83 CYS A C 1
ATOM 624 O O . CYS A 1 83 ? -18.831 2.454 21.200 1.00 94.38 83 CYS A O 1
ATOM 626 N N . ASP A 1 84 ? -18.962 2.716 18.966 1.00 93.81 84 ASP A N 1
ATOM 627 C CA . ASP A 1 84 ? -20.378 2.352 18.841 1.00 93.81 84 ASP A CA 1
ATOM 628 C C . ASP A 1 84 ? -20.645 0.976 19.473 1.00 93.81 84 ASP A C 1
ATOM 630 O O . ASP A 1 84 ? -21.550 0.813 20.290 1.00 93.81 84 ASP A O 1
ATOM 634 N N . THR A 1 85 ? -19.777 0.003 19.182 1.00 94.69 85 THR A N 1
ATOM 635 C CA . THR A 1 85 ? -19.889 -1.360 19.722 1.00 94.69 85 THR A CA 1
ATOM 636 C C . THR A 1 85 ? -19.514 -1.429 21.207 1.00 94.69 85 THR A C 1
ATOM 638 O O . THR A 1 85 ? -20.197 -2.068 22.012 1.00 94.69 85 THR A O 1
ATOM 641 N N . ALA A 1 86 ? -18.400 -0.802 21.598 1.00 93.69 86 ALA A N 1
ATOM 642 C CA . ALA A 1 86 ? -17.865 -0.904 22.953 1.00 93.69 86 ALA A CA 1
ATOM 643 C C . ALA A 1 86 ? -18.754 -0.190 23.975 1.00 93.69 86 ALA A C 1
ATOM 645 O O . ALA A 1 86 ? -18.976 -0.720 25.068 1.00 93.69 86 ALA A O 1
ATOM 646 N N . PHE A 1 87 ? -19.280 0.987 23.630 1.00 91.56 87 PHE A N 1
ATOM 647 C CA . PHE A 1 87 ? -20.146 1.756 24.517 1.00 91.56 87 PHE A CA 1
ATOM 648 C C . PHE A 1 87 ? -21.488 1.067 24.707 1.00 91.56 87 PHE A C 1
ATOM 650 O O . PHE A 1 87 ? -21.931 0.946 25.849 1.00 91.56 87 PHE A O 1
ATOM 657 N N . GLU A 1 88 ? -22.102 0.536 23.649 1.00 92.31 88 GLU A N 1
ATOM 658 C CA . GLU A 1 88 ? -23.316 -0.270 23.790 1.00 92.31 88 GLU A CA 1
ATOM 659 C C . GLU A 1 88 ? -23.076 -1.452 24.744 1.00 92.31 88 GLU A C 1
ATOM 661 O O . GLU A 1 88 ? -23.784 -1.613 25.745 1.00 92.31 88 GLU A O 1
ATOM 666 N N . TYR A 1 89 ? -22.005 -2.220 24.510 1.00 93.75 89 TYR A N 1
ATOM 667 C CA . TYR A 1 89 ? -21.655 -3.359 25.356 1.00 93.75 89 TYR A CA 1
ATOM 668 C C . TYR A 1 89 ? -21.426 -2.958 26.822 1.00 93.75 89 TYR A C 1
ATOM 670 O O . TYR A 1 89 ? -21.856 -3.664 27.741 1.00 93.75 89 TYR A O 1
ATOM 6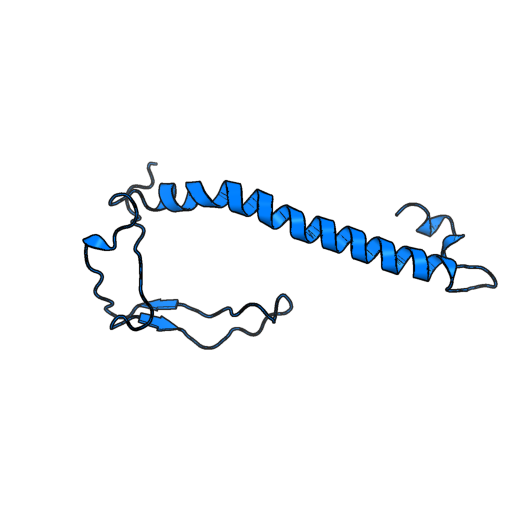78 N N . ALA A 1 90 ? -20.793 -1.806 27.063 1.00 92.62 90 ALA A N 1
ATOM 679 C CA . ALA A 1 90 ? -20.518 -1.310 28.406 1.00 92.62 90 ALA A CA 1
ATOM 680 C C . ALA A 1 90 ? -21.791 -0.994 29.215 1.00 92.62 90 ALA A C 1
ATOM 682 O O . ALA A 1 90 ? -21.800 -1.175 30.440 1.00 92.62 90 ALA A O 1
ATOM 683 N N . HIS A 1 91 ? -22.869 -0.568 28.550 1.00 89.88 91 HIS A N 1
ATOM 684 C CA . HIS A 1 91 ? -24.147 -0.249 29.192 1.00 89.88 91 HIS A CA 1
ATOM 685 C C . HIS A 1 91 ? -24.998 -1.491 29.487 1.00 89.88 91 HIS A C 1
ATOM 687 O O . HIS A 1 91 ? -25.742 -1.504 30.470 1.00 89.88 91 HIS A O 1
ATOM 693 N N . VAL A 1 92 ? -24.879 -2.551 28.682 1.00 93.50 92 VAL A N 1
ATOM 694 C CA . VAL A 1 92 ? -25.704 -3.763 28.840 1.00 93.50 92 VAL A CA 1
ATOM 695 C C . VAL A 1 92 ? -25.028 -4.852 29.676 1.00 93.50 92 VAL A C 1
ATOM 697 O O . VAL A 1 92 ? -25.698 -5.578 30.417 1.00 93.50 92 VAL A O 1
ATOM 700 N N . ARG A 1 93 ? -23.696 -4.975 29.618 1.00 93.88 93 ARG A N 1
ATOM 701 C CA . ARG A 1 93 ? -22.960 -6.005 30.360 1.00 93.88 93 ARG A CA 1
ATOM 702 C C . ARG A 1 93 ? -22.917 -5.666 31.848 1.00 93.88 93 ARG A C 1
ATOM 704 O O . ARG A 1 93 ? -22.375 -4.639 32.241 1.00 93.88 93 ARG A O 1
ATOM 711 N N . LYS A 1 94 ? -23.406 -6.573 32.700 1.00 92.88 94 LYS A N 1
ATOM 712 C CA . LYS A 1 94 ? -23.355 -6.431 34.165 1.00 92.88 94 LYS A CA 1
ATOM 713 C C . LYS A 1 94 ? -22.236 -7.267 34.786 1.00 92.88 94 LYS A C 1
ATOM 715 O O . LYS A 1 94 ? -21.983 -8.393 34.361 1.00 92.88 94 LYS A O 1
ATOM 720 N N . GLN A 1 95 ? -21.581 -6.716 35.803 1.00 92.06 95 GLN A N 1
ATOM 721 C CA . GLN A 1 95 ? -20.651 -7.422 36.685 1.00 92.06 95 GLN A CA 1
ATOM 722 C C . GLN A 1 95 ? -20.753 -6.817 38.090 1.00 92.06 95 GLN A C 1
ATOM 724 O O . GLN A 1 95 ? -21.053 -5.634 38.213 1.00 92.06 95 GLN A O 1
ATOM 729 N N . PHE A 1 96 ? -20.587 -7.624 39.143 1.00 92.19 96 PHE A N 1
ATOM 730 C CA . PHE A 1 96 ? -20.799 -7.191 40.539 1.00 92.19 96 PHE A CA 1
ATOM 731 C C . PHE A 1 96 ? -22.135 -6.441 40.757 1.00 92.19 96 PHE A C 1
ATOM 733 O O . PHE A 1 96 ? -22.212 -5.450 41.482 1.00 92.19 96 PHE A O 1
ATOM 740 N N . GLY A 1 97 ? -23.196 -6.897 40.081 1.00 91.00 97 GLY A N 1
ATOM 741 C CA . GLY A 1 97 ? -24.557 -6.368 40.222 1.00 91.00 97 GLY A CA 1
ATOM 742 C C . G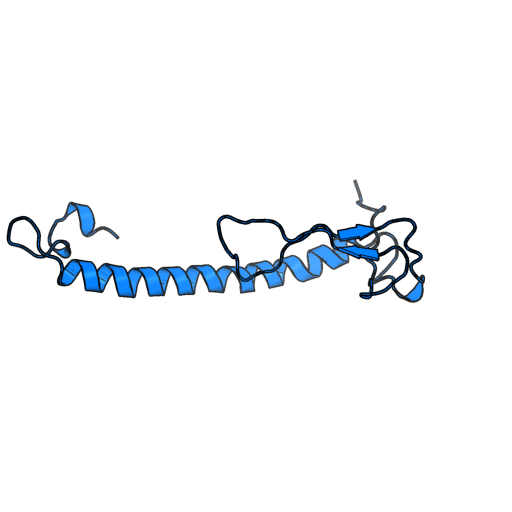LY A 1 97 ? -24.862 -5.058 39.482 1.00 91.00 97 GLY A C 1
ATOM 743 O O . GLY A 1 97 ? -26.004 -4.606 39.543 1.00 91.00 97 GLY A O 1
ATOM 744 N N . LYS A 1 98 ? -23.908 -4.449 38.760 1.00 90.44 98 LYS A N 1
ATOM 745 C CA . LYS A 1 98 ? -24.107 -3.175 38.037 1.00 90.44 98 LYS A CA 1
ATOM 746 C C . LYS A 1 98 ? -23.556 -3.228 36.603 1.00 90.44 98 LYS A C 1
ATOM 748 O O . LYS A 1 98 ? -22.696 -4.063 36.319 1.00 90.44 98 LYS A O 1
ATOM 753 N N . PRO A 1 99 ? -24.038 -2.378 35.676 1.00 91.19 99 PRO A N 1
ATOM 754 C CA . PRO A 1 99 ? -23.437 -2.237 34.351 1.00 91.19 99 PRO A CA 1
ATOM 755 C C . PRO A 1 99 ? -21.958 -1.849 34.423 1.00 91.19 99 PRO A C 1
ATOM 757 O O . PRO A 1 99 ? -21.571 -0.993 35.225 1.00 91.19 99 PRO A O 1
ATOM 760 N N . ILE A 1 100 ? -21.129 -2.454 33.574 1.00 91.62 100 ILE A N 1
ATOM 761 C CA . ILE A 1 100 ? -19.675 -2.257 33.607 1.00 91.62 100 ILE A CA 1
ATOM 762 C C . ILE A 1 100 ? -19.229 -0.844 33.214 1.00 91.62 100 ILE A C 1
ATOM 764 O O . ILE A 1 100 ? -18.115 -0.459 33.568 1.00 91.62 100 ILE A O 1
ATOM 768 N N . GLY A 1 101 ? -20.081 -0.077 32.532 1.00 86.62 101 GLY A N 1
ATOM 769 C CA . GLY A 1 101 ? -19.847 1.331 32.211 1.00 86.62 101 GLY A CA 1
ATOM 770 C C . GLY A 1 101 ? -19.917 2.273 33.417 1.00 86.62 101 GLY A C 1
ATOM 771 O O . GLY A 1 101 ? -19.532 3.422 33.297 1.00 86.62 101 GLY A O 1
ATOM 772 N N . THR A 1 102 ? -20.374 1.818 34.592 1.00 85.88 102 THR A N 1
ATOM 773 C CA . THR A 1 102 ? -20.500 2.681 35.790 1.00 85.88 102 THR A CA 1
ATOM 774 C C . THR A 1 102 ? -19.230 2.765 36.645 1.00 85.88 102 THR A C 1
ATOM 776 O O . THR A 1 102 ? -19.159 3.571 37.572 1.00 85.88 102 THR A O 1
ATOM 779 N N . TYR A 1 103 ? -18.217 1.938 36.365 1.00 84.44 103 TYR A N 1
ATOM 780 C CA . TYR A 1 103 ? -16.966 1.921 37.126 1.00 84.44 103 TYR A CA 1
ATOM 781 C C . TYR A 1 103 ? -16.004 3.006 36.626 1.00 84.44 103 TYR A C 1
ATOM 783 O O . TYR A 1 103 ? -15.621 3.008 35.459 1.00 84.44 103 TYR A O 1
ATOM 791 N N . GLN A 1 104 ? -15.541 3.874 37.533 1.00 66.62 104 GLN A N 1
ATOM 792 C CA . GLN A 1 104 ? -14.699 5.044 37.232 1.00 66.62 104 GLN A CA 1
ATOM 793 C C . GLN A 1 104 ? -13.379 4.704 36.506 1.00 66.62 104 GLN A C 1
ATOM 795 O O . GLN A 1 104 ? -12.889 5.504 35.719 1.00 66.62 104 GLN A O 1
ATOM 800 N N . VAL A 1 105 ? -12.844 3.489 36.691 1.00 60.44 105 VAL A N 1
ATOM 801 C CA . VAL A 1 105 ? -11.646 2.991 35.979 1.00 60.44 105 VAL A CA 1
ATOM 802 C C . VAL A 1 105 ? -11.869 2.863 34.459 1.00 60.44 105 VAL A C 1
ATOM 804 O O . VAL A 1 105 ? -10.902 2.873 33.706 1.00 60.44 105 VAL A O 1
ATOM 807 N N . ARG A 1 106 ? -13.121 2.764 33.988 1.00 54.81 106 ARG A N 1
ATOM 808 C CA . ARG A 1 106 ? -13.481 2.665 32.558 1.00 54.81 106 ARG A CA 1
ATOM 809 C C . ARG A 1 106 ? -14.169 3.911 31.994 1.00 54.81 106 ARG A C 1
ATOM 811 O O . ARG A 1 106 ? -14.510 3.908 30.822 1.00 54.81 106 ARG A O 1
ATOM 818 N N . LEU A 1 107 ? -14.370 4.958 32.798 1.00 49.00 107 LEU A N 1
ATOM 819 C CA . LEU A 1 107 ? -15.066 6.180 32.365 1.00 49.00 107 LEU A CA 1
ATOM 820 C C . LEU A 1 107 ? -14.172 7.171 31.592 1.00 49.00 107 LEU A C 1
ATOM 822 O O . LEU A 1 107 ? -14.649 8.228 31.201 1.00 49.00 107 LEU A O 1
ATOM 826 N N . PHE A 1 108 ? -12.881 6.863 31.421 1.00 46.31 108 PHE A N 1
ATOM 827 C CA . PHE A 1 108 ? -11.885 7.738 30.782 1.00 46.31 108 PHE A CA 1
ATOM 828 C C . PHE A 1 108 ? -11.528 7.344 29.338 1.00 46.31 108 PHE A C 1
ATOM 830 O O . PHE A 1 108 ? -10.508 7.797 28.822 1.00 46.31 108 PHE A O 1
ATOM 837 N N . THR A 1 109 ? -12.338 6.507 28.692 1.00 44.22 109 THR A N 1
ATOM 838 C CA . THR A 1 109 ? -12.256 6.247 27.244 1.00 44.22 109 THR A CA 1
ATOM 839 C C . THR A 1 109 ? -13.470 6.810 26.544 1.00 44.22 109 THR A C 1
ATOM 841 O O . THR A 1 109 ? -14.578 6.491 27.035 1.00 44.22 109 THR A O 1
#

Organism: NCBI:txid433720

Secondary structure (DSSP, 8-state):
---TT--EE---TT-TTEEE-PPPP-SS-TTS---PEEESS----GGGEESSTT-HHHHHHHHHHHHHHHHHHHHHHHHHHHHHHHHHHHHH-EETTEEGGGSGGGTT-